Protein AF-A0A7J3CVN3-F1 (afdb_monomer_lite)

Secondary structure (DSSP, 8-state):
-EEEEEEGGG--TT-EEEETTEEEEEEEEEEEESSTTPPEEEEEEEEETTT--EEEEEEETTSEEEEEP------EEEEESSSEEEE-

Foldseek 3Di:
DFPDKDFLQVDAQQFWFQDPNFIWGWHDWDWDAPDPPGFIKIWTWTAGPPPRDIDTDIDGRRDITGGHDDDDDDWDFPDDDPDTDTHD

Structure (mmCIF, N/CA/C/O backbone):
data_AF-A0A7J3CVN3-F1
#
_entry.id   AF-A0A7J3CVN3-F1
#
loop_
_atom_site.group_PDB
_atom_site.id
_atom_site.type_symbol
_atom_site.label_atom_id
_atom_site.label_alt_id
_atom_site.label_comp_id
_atom_site.label_asym_id
_atom_site.label_entity_id
_atom_site.label_seq_id
_atom_site.pdbx_PDB_ins_code
_atom_site.Cartn_x
_atom_site.Cartn_y
_atom_site.Cartn_z
_atom_site.occupancy
_atom_site.B_iso_or_equiv
_atom_site.auth_seq_id
_atom_site.auth_comp_id
_atom_site.auth_asym_id
_atom_site.auth_atom_id
_atom_site.pdbx_PDB_model_num
ATOM 1 N N . MET A 1 1 ? -10.544 9.096 -2.655 1.00 55.44 1 MET A N 1
ATOM 2 C CA . MET A 1 1 ? -9.936 10.382 -3.062 1.00 55.44 1 MET A CA 1
ATOM 3 C C . MET A 1 1 ? -8.451 10.352 -2.698 1.00 55.44 1 MET A C 1
ATOM 5 O O . MET A 1 1 ? -8.154 10.057 -1.544 1.00 55.44 1 MET A O 1
ATOM 9 N N . PRO A 1 2 ? -7.527 10.534 -3.657 1.00 73.62 2 PRO A N 1
ATOM 10 C CA . PRO A 1 2 ? -6.088 10.509 -3.390 1.00 73.62 2 PRO A CA 1
ATOM 11 C C . PRO A 1 2 ? -5.622 11.804 -2.712 1.00 73.62 2 PRO A C 1
ATOM 13 O O . PRO A 1 2 ? -6.064 12.886 -3.084 1.00 73.62 2 PRO A O 1
ATOM 16 N N . LEU A 1 3 ? -4.712 11.694 -1.741 1.00 83.06 3 LEU A N 1
ATOM 17 C CA . LEU A 1 3 ? -4.073 12.840 -1.085 1.00 83.06 3 LEU A CA 1
ATOM 18 C C . LEU A 1 3 ? -3.035 13.496 -1.999 1.00 83.06 3 LEU A C 1
ATOM 20 O O . LEU A 1 3 ? -2.909 14.714 -2.048 1.00 83.06 3 LEU A O 1
ATOM 24 N N . LYS A 1 4 ? -2.260 12.663 -2.697 1.00 91.88 4 LYS A N 1
ATOM 25 C CA . LYS A 1 4 ? -1.212 13.087 -3.624 1.00 91.88 4 LYS A CA 1
ATOM 26 C C . LYS A 1 4 ? -0.947 12.010 -4.669 1.00 91.88 4 LYS A C 1
ATOM 28 O O . LYS A 1 4 ? -1.277 10.841 -4.461 1.00 91.88 4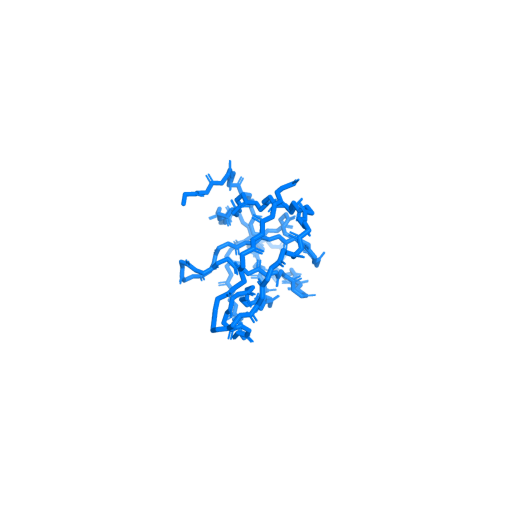 LYS A O 1
ATOM 33 N N . LEU A 1 5 ? -0.318 12.417 -5.764 1.00 95.25 5 LEU A N 1
ATOM 34 C CA . LEU A 1 5 ? 0.239 11.524 -6.773 1.00 95.25 5 LEU A CA 1
ATOM 35 C C . LEU A 1 5 ? 1.760 11.483 -6.606 1.00 95.25 5 LEU A C 1
ATOM 37 O O . LEU A 1 5 ? 2.373 12.528 -6.401 1.00 95.25 5 LEU A O 1
ATOM 41 N N . VAL A 1 6 ? 2.343 10.292 -6.681 1.00 96.06 6 VAL A N 1
ATOM 42 C CA . VAL A 1 6 ? 3.796 10.054 -6.621 1.00 96.06 6 VAL A CA 1
ATOM 43 C C . VAL A 1 6 ? 4.208 9.189 -7.799 1.00 96.06 6 VAL A C 1
ATOM 45 O O . VAL A 1 6 ? 3.384 8.436 -8.315 1.00 96.06 6 VAL A O 1
ATOM 48 N N . GLU A 1 7 ? 5.454 9.266 -8.242 1.00 97.00 7 GLU A N 1
ATOM 49 C CA . GLU A 1 7 ? 5.937 8.329 -9.259 1.00 97.00 7 GLU A CA 1
ATOM 50 C C . GLU A 1 7 ? 6.088 6.921 -8.666 1.00 97.00 7 GLU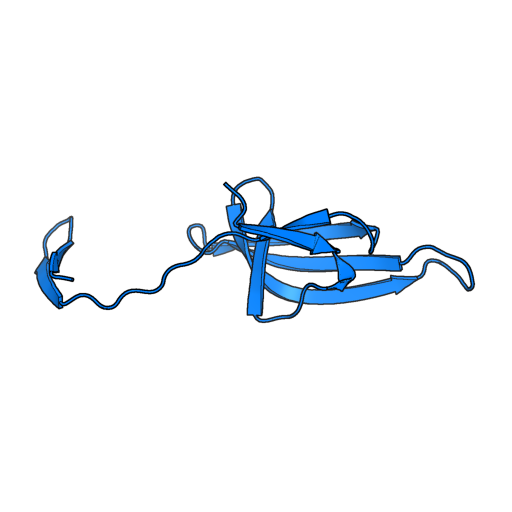 A C 1
ATOM 52 O O . GLU A 1 7 ? 6.385 6.748 -7.480 1.00 97.00 7 GLU A O 1
ATOM 57 N N . ALA A 1 8 ? 5.907 5.884 -9.483 1.00 96.44 8 ALA A N 1
ATOM 58 C CA . ALA A 1 8 ? 6.019 4.500 -9.033 1.00 96.44 8 ALA A CA 1
ATOM 59 C C . ALA A 1 8 ? 7.391 4.195 -8.399 1.00 96.44 8 ALA A C 1
ATOM 61 O O . ALA A 1 8 ? 7.466 3.406 -7.458 1.00 96.44 8 ALA A O 1
ATOM 62 N N . THR A 1 9 ? 8.465 4.849 -8.855 1.00 96.19 9 THR A N 1
ATOM 63 C CA . THR A 1 9 ? 9.815 4.729 -8.273 1.00 96.19 9 THR A CA 1
ATOM 64 C C . THR A 1 9 ? 10.019 5.464 -6.949 1.00 96.19 9 THR A C 1
ATOM 66 O O . THR A 1 9 ? 11.009 5.204 -6.267 1.00 96.19 9 THR A O 1
ATOM 69 N N . GLU A 1 10 ? 9.121 6.373 -6.568 1.00 96.38 10 GLU A N 1
ATOM 70 C CA . GLU A 1 10 ? 9.200 7.107 -5.297 1.00 96.38 10 GLU A CA 1
ATOM 71 C C . GLU A 1 10 ? 8.608 6.318 -4.123 1.00 96.38 10 GLU A C 1
ATOM 73 O O . GLU A 1 10 ? 8.848 6.654 -2.959 1.00 96.38 10 GLU A O 1
ATOM 78 N N . LEU A 1 11 ? 7.841 5.263 -4.410 1.00 96.81 11 LEU A N 1
ATOM 79 C CA . LEU A 1 11 ? 7.290 4.380 -3.391 1.00 96.81 11 LEU A CA 1
ATOM 80 C C . LEU A 1 11 ? 8.409 3.653 -2.637 1.00 96.81 11 LEU A C 1
ATOM 82 O O . LEU A 1 11 ? 9.450 3.293 -3.185 1.00 96.81 11 LEU A O 1
ATOM 86 N N . ARG A 1 12 ? 8.176 3.415 -1.345 1.00 96.88 12 ARG A N 1
ATOM 87 C CA . ARG A 1 12 ? 9.101 2.694 -0.458 1.00 96.88 12 ARG A CA 1
ATOM 88 C C . ARG A 1 12 ? 8.343 1.700 0.420 1.00 96.88 12 ARG A C 1
ATOM 90 O O . ARG A 1 12 ? 7.154 1.916 0.671 1.00 96.88 12 ARG A O 1
ATOM 97 N N . PRO A 1 13 ? 8.996 0.646 0.936 1.00 97.81 13 PRO A N 1
ATOM 98 C CA . PRO A 1 13 ? 8.403 -0.199 1.968 1.00 97.81 13 PRO A CA 1
ATOM 99 C C . PRO A 1 13 ? 7.850 0.647 3.126 1.00 97.81 13 PRO A C 1
ATOM 101 O O . PRO A 1 13 ? 8.499 1.586 3.582 1.00 97.81 13 PRO A O 1
ATOM 104 N N . GLY A 1 14 ? 6.626 0.353 3.560 1.00 96.44 14 GLY A N 1
ATOM 105 C CA . GLY A 1 14 ? 5.903 1.099 4.595 1.00 96.44 14 GLY A CA 1
ATOM 106 C C . GLY A 1 14 ? 5.112 2.316 4.099 1.00 96.44 14 GLY A C 1
ATOM 107 O O . GLY A 1 14 ? 4.257 2.811 4.832 1.00 96.44 14 GLY A O 1
ATOM 108 N N . SER A 1 15 ? 5.341 2.782 2.866 1.00 96.06 15 SER A N 1
ATOM 109 C CA . SER A 1 15 ? 4.494 3.805 2.238 1.00 96.06 15 SER A CA 1
ATOM 110 C C . SER A 1 15 ? 3.112 3.251 1.872 1.00 96.06 15 SER A C 1
ATOM 112 O O . SER A 1 15 ? 2.913 2.035 1.811 1.00 96.06 15 SER A O 1
ATOM 114 N N . TYR A 1 16 ? 2.155 4.146 1.626 1.00 97.06 16 TYR A N 1
ATOM 115 C CA . TYR A 1 16 ? 0.802 3.774 1.224 1.00 97.06 16 TYR A CA 1
ATOM 116 C C . TYR A 1 16 ? 0.537 4.116 -0.232 1.00 97.06 16 TYR A C 1
ATOM 118 O O . TYR A 1 16 ? 1.021 5.124 -0.746 1.00 97.06 16 TYR A O 1
ATOM 126 N N . VAL A 1 17 ? -0.275 3.288 -0.876 1.00 97.44 17 VAL A N 1
ATOM 127 C CA . VAL A 1 17 ? -0.640 3.440 -2.280 1.00 97.44 17 VAL A CA 1
ATOM 128 C C . VAL A 1 17 ? -2.024 2.850 -2.529 1.00 97.44 17 VAL A C 1
ATOM 130 O O . VAL A 1 17 ? -2.425 1.906 -1.853 1.00 97.44 17 VAL A O 1
ATOM 133 N N . ILE A 1 18 ? -2.772 3.416 -3.470 1.00 96.81 18 ILE A N 1
ATOM 134 C CA . ILE A 1 18 ? -4.049 2.874 -3.934 1.00 96.81 18 ILE A CA 1
ATOM 135 C C . ILE A 1 18 ? -3.772 1.953 -5.126 1.00 96.81 18 ILE A C 1
ATOM 137 O O . ILE A 1 18 ? -3.154 2.375 -6.104 1.00 96.81 18 ILE A O 1
ATOM 141 N N . ILE A 1 19 ? -4.223 0.701 -5.033 1.00 95.75 19 ILE A N 1
ATOM 142 C CA . ILE A 1 19 ? -4.154 -0.303 -6.103 1.00 95.75 19 ILE A CA 1
ATOM 143 C C . ILE A 1 19 ? -5.539 -0.938 -6.211 1.00 95.75 19 ILE A C 1
ATOM 145 O O . ILE A 1 19 ? -6.063 -1.412 -5.204 1.00 95.75 19 ILE A O 1
ATOM 149 N N . ASP A 1 20 ? -6.121 -0.929 -7.411 1.00 92.31 20 ASP A N 1
ATOM 150 C CA . ASP A 1 20 ? -7.480 -1.426 -7.678 1.00 92.31 20 ASP A CA 1
ATOM 151 C C . ASP A 1 20 ? -8.517 -0.838 -6.702 1.00 92.31 20 ASP A C 1
ATOM 153 O O . ASP A 1 20 ? -9.275 -1.564 -6.065 1.00 92.31 20 ASP A O 1
ATOM 157 N N . ASP A 1 21 ? -8.468 0.487 -6.512 1.00 92.12 21 ASP A N 1
ATOM 158 C CA . ASP A 1 21 ? -9.303 1.262 -5.576 1.00 92.12 21 ASP A CA 1
ATOM 159 C C . ASP A 1 21 ? -9.189 0.880 -4.088 1.00 92.12 21 ASP A C 1
ATOM 161 O O . ASP A 1 21 ? -9.910 1.409 -3.240 1.00 92.12 21 ASP A O 1
ATOM 165 N N . VAL A 1 22 ? -8.217 0.037 -3.730 1.00 95.12 22 VAL A N 1
ATOM 166 C CA . VAL A 1 22 ? -7.951 -0.368 -2.348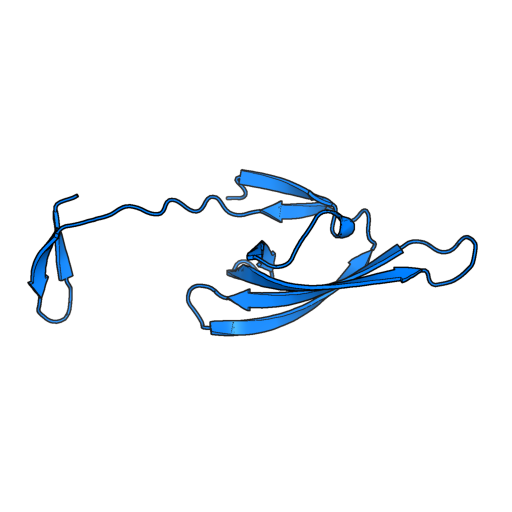 1.00 95.12 22 VAL A CA 1
ATOM 167 C C . VAL A 1 22 ? -6.685 0.301 -1.823 1.00 95.12 22 VAL A C 1
ATOM 169 O O . VAL A 1 22 ? -5.615 0.243 -2.433 1.00 95.12 22 VAL A O 1
ATOM 172 N N . ALA A 1 23 ? -6.791 0.922 -0.645 1.00 96.88 23 ALA A N 1
ATOM 173 C CA . ALA A 1 23 ? -5.639 1.451 0.076 1.00 96.88 23 ALA A CA 1
ATOM 174 C C . ALA A 1 23 ? -4.762 0.299 0.584 1.00 96.88 23 ALA A C 1
ATOM 176 O O . ALA A 1 23 ? -5.211 -0.554 1.353 1.00 96.88 23 ALA A O 1
ATOM 177 N N . CYS A 1 24 ? -3.502 0.298 0.166 1.00 98.00 24 CYS A N 1
ATOM 178 C CA . CYS A 1 24 ? -2.529 -0.739 0.466 1.00 98.00 24 CYS A CA 1
ATOM 179 C C . CYS A 1 24 ? -1.290 -0.152 1.152 1.00 98.00 24 CYS A C 1
ATOM 181 O O . CYS A 1 24 ? -0.912 0.996 0.911 1.00 98.00 24 CYS A O 1
ATOM 183 N N . VAL A 1 25 ? -0.623 -0.965 1.969 1.00 97.88 25 VAL A N 1
ATOM 184 C CA . VAL A 1 25 ? 0.729 -0.704 2.472 1.00 97.88 25 VAL A CA 1
ATOM 185 C C . VAL A 1 25 ? 1.745 -1.432 1.595 1.00 97.88 25 VAL A C 1
ATOM 187 O O . VAL A 1 25 ? 1.646 -2.642 1.388 1.00 97.88 25 VAL A O 1
ATOM 190 N N . VAL A 1 26 ? 2.734 -0.706 1.081 1.00 98.25 26 VAL A N 1
ATOM 191 C CA . VAL A 1 26 ? 3.826 -1.276 0.286 1.00 98.25 26 VAL A CA 1
ATOM 192 C C . VAL A 1 26 ? 4.711 -2.130 1.193 1.00 98.25 26 VAL A C 1
ATOM 194 O O . VAL A 1 26 ? 5.177 -1.668 2.235 1.00 98.25 26 VAL A O 1
ATOM 197 N N . LYS A 1 27 ? 4.954 -3.379 0.802 1.00 98.38 27 LYS A N 1
ATOM 198 C CA . LYS A 1 27 ? 5.853 -4.311 1.497 1.00 98.38 27 LYS A CA 1
ATOM 199 C C . LYS A 1 27 ? 7.228 -4.358 0.852 1.00 98.38 27 LYS A C 1
ATOM 201 O O . LYS A 1 27 ? 8.223 -4.325 1.569 1.00 98.38 27 LYS A O 1
ATOM 206 N N . SER A 1 28 ? 7.291 -4.364 -0.475 1.00 98.12 28 SER A N 1
ATOM 207 C CA . SER A 1 28 ? 8.551 -4.291 -1.212 1.00 98.12 28 SER A CA 1
ATOM 208 C C . SER A 1 28 ? 8.379 -3.573 -2.546 1.00 98.12 28 SER A C 1
ATOM 210 O O . SER A 1 28 ? 7.275 -3.454 -3.085 1.00 98.12 28 SER A O 1
ATOM 212 N N . ILE A 1 29 ? 9.496 -3.062 -3.056 1.00 97.88 29 ILE A N 1
ATOM 213 C CA . ILE A 1 29 ? 9.593 -2.471 -4.383 1.00 97.88 29 ILE A CA 1
ATOM 214 C C . ILE A 1 29 ? 10.919 -2.885 -5.017 1.00 97.88 29 ILE A C 1
ATOM 216 O O . ILE A 1 29 ? 11.979 -2.677 -4.429 1.00 97.88 29 ILE A O 1
ATOM 220 N N . ASP A 1 30 ? 10.846 -3.421 -6.230 1.00 97.56 30 ASP A N 1
ATOM 221 C CA . ASP A 1 30 ? 12.004 -3.742 -7.057 1.00 97.56 30 ASP A CA 1
ATOM 222 C C . ASP A 1 30 ? 12.009 -2.820 -8.275 1.00 97.56 30 ASP A C 1
ATOM 224 O O . ASP A 1 30 ? 11.080 -2.826 -9.089 1.00 97.56 30 ASP A O 1
ATOM 228 N N . ILE A 1 31 ? 13.061 -2.014 -8.412 1.00 96.25 31 ILE A N 1
ATOM 229 C CA . ILE A 1 31 ? 13.236 -1.111 -9.551 1.00 96.25 31 ILE A CA 1
ATOM 230 C C . ILE A 1 31 ? 14.255 -1.731 -10.502 1.00 96.25 31 ILE A C 1
ATOM 232 O O . ILE A 1 31 ? 15.398 -1.985 -10.133 1.00 96.25 31 ILE A O 1
ATOM 236 N N . SER A 1 32 ? 13.844 -1.948 -11.746 1.00 94.50 32 SER A N 1
ATOM 237 C CA . SER A 1 32 ? 14.687 -2.504 -12.808 1.00 94.50 32 SER A CA 1
ATOM 238 C C . SER A 1 32 ? 14.681 -1.599 -14.036 1.00 94.50 32 SER A C 1
ATOM 240 O O . SER A 1 32 ? 13.797 -0.758 -14.194 1.00 94.50 32 SER A O 1
ATOM 242 N N . LYS A 1 33 ? 15.662 -1.764 -14.926 1.00 92.88 33 LYS A N 1
ATOM 243 C CA . LYS A 1 33 ? 15.667 -1.161 -16.266 1.00 92.88 33 LYS A CA 1
ATOM 244 C C . LYS A 1 33 ? 15.738 -2.274 -17.302 1.00 92.88 33 LYS A C 1
ATOM 246 O O . LYS A 1 33 ? 16.480 -3.232 -17.119 1.00 92.88 33 LYS A O 1
ATOM 251 N N . THR A 1 34 ? 15.001 -2.137 -18.402 1.00 86.25 34 THR A N 1
ATOM 252 C CA . THR A 1 34 ? 14.987 -3.139 -19.485 1.00 86.25 34 THR A CA 1
ATOM 253 C C . THR A 1 34 ? 16.276 -3.166 -20.319 1.00 86.25 34 THR A C 1
ATOM 255 O O . THR A 1 34 ? 16.487 -4.103 -21.079 1.00 86.25 34 THR A O 1
ATOM 258 N N . GLY A 1 35 ? 17.145 -2.158 -20.178 1.00 89.06 35 GLY A N 1
ATOM 259 C CA . GLY A 1 35 ? 18.447 -2.068 -20.842 1.00 89.06 35 GLY A CA 1
ATOM 260 C C . GLY A 1 35 ? 19.188 -0.780 -20.468 1.00 89.06 35 GLY A C 1
ATOM 261 O O . GLY A 1 35 ? 18.691 0.009 -19.662 1.00 89.06 35 GLY A O 1
ATOM 262 N N . LYS A 1 36 ? 20.352 -0.525 -21.084 1.00 86.75 36 LYS A N 1
ATOM 263 C CA . LYS A 1 36 ? 21.199 0.658 -20.803 1.00 86.75 36 LYS A CA 1
ATOM 264 C C . LYS A 1 36 ? 20.445 1.991 -20.940 1.00 86.75 36 LYS A C 1
ATOM 266 O O . LYS A 1 36 ? 20.638 2.892 -20.130 1.00 86.75 36 LYS A O 1
ATOM 271 N N . HIS A 1 37 ? 19.557 2.078 -21.931 1.00 91.31 37 HIS A N 1
ATOM 272 C CA . HIS A 1 37 ? 18.692 3.236 -22.197 1.00 91.31 37 HIS A CA 1
ATOM 273 C C . HIS A 1 37 ? 17.203 2.934 -21.961 1.00 91.31 37 HIS A C 1
ATOM 275 O O . HIS A 1 37 ? 16.340 3.720 -22.336 1.00 91.31 37 HIS A O 1
ATOM 281 N N . GLY A 1 38 ? 16.889 1.778 -21.368 1.00 85.81 38 GLY A N 1
ATOM 282 C CA . GLY A 1 38 ? 15.515 1.352 -21.131 1.00 85.81 38 GLY A CA 1
ATOM 283 C C . GLY A 1 38 ? 14.846 2.154 -20.017 1.00 85.81 38 GLY A C 1
ATOM 284 O O . GLY A 1 38 ? 15.495 2.553 -19.044 1.00 85.81 38 GLY A O 1
ATOM 285 N N . ALA A 1 39 ? 13.533 2.350 -20.140 1.00 90.88 39 ALA A N 1
ATOM 286 C CA . ALA A 1 39 ? 12.726 2.924 -19.072 1.00 90.88 39 ALA A CA 1
ATOM 287 C C . ALA A 1 39 ? 12.795 2.051 -17.808 1.00 90.88 39 ALA A C 1
ATOM 289 O O . ALA A 1 39 ? 12.897 0.820 -17.880 1.00 90.88 39 ALA A O 1
ATOM 290 N N . SER A 1 40 ? 12.728 2.698 -16.645 1.00 94.81 40 SER A N 1
ATOM 291 C CA . SER A 1 40 ? 12.602 1.987 -15.379 1.00 94.81 40 SER A CA 1
ATOM 292 C C . SER A 1 40 ? 11.231 1.322 -15.274 1.00 94.81 40 SER A C 1
ATOM 294 O O . SER A 1 40 ? 10.221 1.847 -15.748 1.00 94.81 40 SER A O 1
ATOM 296 N N . LYS A 1 41 ? 11.194 0.160 -14.629 1.00 95.69 41 LYS A N 1
ATOM 297 C CA . LYS A 1 41 ? 9.980 -0.526 -14.196 1.00 95.69 41 LYS A CA 1
ATOM 298 C C . LYS A 1 41 ? 10.053 -0.718 -12.690 1.00 95.69 41 LYS A C 1
ATOM 300 O O . LYS A 1 41 ? 11.081 -1.168 -12.185 1.00 95.69 41 LYS A O 1
ATOM 305 N N . ALA A 1 42 ? 8.971 -0.390 -12.002 1.00 97.56 42 ALA A N 1
ATOM 306 C CA . ALA A 1 42 ? 8.789 -0.638 -10.584 1.00 97.56 42 ALA A CA 1
ATOM 307 C C . ALA A 1 42 ? 7.842 -1.831 -10.420 1.00 97.56 42 ALA A C 1
ATOM 309 O O . ALA A 1 42 ? 6.674 -1.766 -10.813 1.00 97.56 42 ALA A O 1
ATOM 310 N N . ARG A 1 43 ? 8.352 -2.929 -9.864 1.00 97.88 43 ARG A N 1
ATOM 311 C CA . ARG A 1 43 ? 7.536 -4.038 -9.373 1.00 97.88 43 ARG A CA 1
ATOM 312 C C . ARG A 1 43 ? 7.233 -3.767 -7.908 1.00 97.88 43 ARG A C 1
ATOM 314 O O . ARG A 1 43 ? 8.150 -3.709 -7.100 1.00 97.88 43 ARG A O 1
ATOM 321 N N . ILE A 1 44 ? 5.964 -3.584 -7.581 1.00 98.31 44 ILE A N 1
ATOM 322 C CA . ILE A 1 44 ? 5.510 -3.194 -6.248 1.00 98.31 44 ILE A CA 1
ATOM 323 C C . ILE A 1 44 ? 4.687 -4.342 -5.681 1.00 98.31 44 ILE A C 1
ATOM 325 O O . ILE A 1 44 ? 3.737 -4.809 -6.313 1.00 98.31 44 ILE A O 1
ATOM 329 N N . GLU A 1 45 ? 5.045 -4.776 -4.482 1.00 98.44 45 GLU A N 1
ATOM 330 C CA . GLU A 1 45 ? 4.245 -5.686 -3.676 1.00 98.44 45 GLU A CA 1
ATOM 331 C C . GLU A 1 45 ? 3.623 -4.903 -2.524 1.00 98.44 45 GLU A C 1
ATOM 333 O O . GLU A 1 45 ? 4.327 -4.254 -1.748 1.00 98.44 45 GLU A O 1
ATOM 338 N N . ALA A 1 46 ? 2.302 -4.967 -2.402 1.00 98.38 46 ALA A N 1
ATOM 339 C CA . ALA A 1 46 ? 1.558 -4.275 -1.364 1.00 98.38 46 ALA A CA 1
ATOM 340 C C . ALA A 1 46 ? 0.452 -5.166 -0.788 1.00 98.38 46 ALA A C 1
ATOM 342 O O . ALA A 1 46 ? 0.016 -6.126 -1.421 1.00 98.38 46 ALA A O 1
ATOM 343 N N . ILE A 1 47 ? 0.000 -4.848 0.422 1.00 98.38 47 ILE A N 1
ATOM 344 C CA . ILE A 1 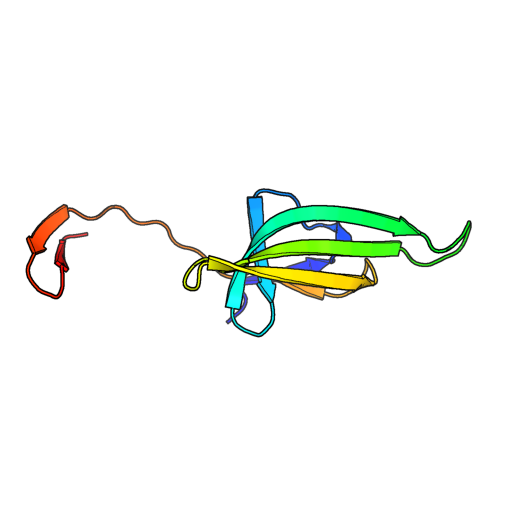47 ? -1.089 -5.557 1.106 1.00 98.38 47 ILE A CA 1
ATOM 345 C C . ILE A 1 47 ? -2.198 -4.558 1.421 1.00 98.38 47 ILE A C 1
ATOM 347 O O . ILE A 1 47 ? -1.910 -3.472 1.932 1.00 98.38 47 ILE A O 1
ATOM 351 N N . GLY A 1 48 ? -3.444 -4.903 1.098 1.00 97.75 48 GLY A N 1
ATOM 352 C CA . GLY A 1 48 ? -4.602 -4.065 1.400 1.00 97.75 48 GLY A CA 1
ATOM 353 C C . GLY A 1 48 ? -4.807 -3.901 2.905 1.00 97.75 48 GLY A C 1
ATOM 354 O O . GLY A 1 48 ? -4.709 -4.856 3.664 1.00 97.75 48 GLY A O 1
ATOM 355 N N . ILE A 1 49 ? -5.081 -2.674 3.349 1.00 95.94 49 ILE A N 1
ATOM 356 C CA . ILE A 1 49 ? -5.176 -2.345 4.783 1.00 95.94 49 ILE A CA 1
ATOM 357 C C . ILE A 1 49 ? -6.452 -2.922 5.412 1.00 95.94 49 ILE A C 1
ATOM 359 O O . ILE A 1 49 ? -6.473 -3.200 6.606 1.00 95.94 49 ILE A O 1
ATOM 363 N N . ILE A 1 50 ? -7.511 -3.079 4.612 1.00 93.31 50 ILE A N 1
ATOM 364 C CA . ILE A 1 50 ? -8.823 -3.559 5.071 1.00 93.31 50 ILE A CA 1
ATOM 365 C C . ILE A 1 50 ? -9.016 -5.042 4.750 1.00 93.31 50 ILE A C 1
ATOM 367 O O . ILE A 1 50 ? -9.515 -5.785 5.585 1.00 93.31 50 ILE A O 1
ATOM 371 N N . ASP A 1 51 ? -8.651 -5.471 3.540 1.00 95.12 51 ASP A N 1
ATOM 372 C CA . ASP A 1 51 ? -8.934 -6.827 3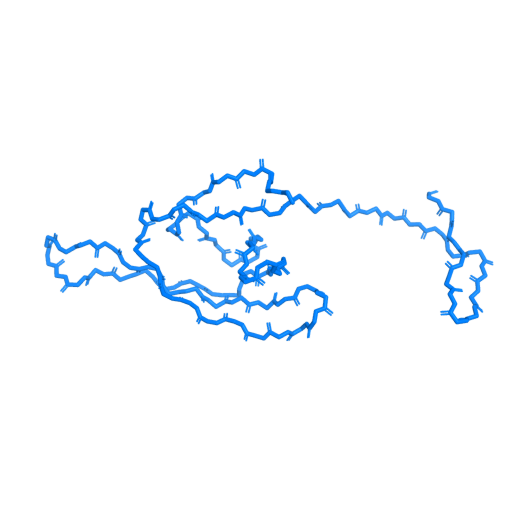.058 1.00 95.12 51 ASP A CA 1
ATOM 373 C C . ASP A 1 51 ? -7.775 -7.817 3.237 1.00 95.12 51 ASP A C 1
ATOM 375 O O . ASP A 1 51 ? -7.945 -8.993 2.925 1.00 95.12 51 ASP A O 1
ATOM 379 N N . ASP A 1 52 ? -6.611 -7.344 3.693 1.00 95.81 52 ASP A N 1
ATOM 380 C CA . ASP A 1 52 ? -5.363 -8.104 3.861 1.00 95.81 52 ASP A CA 1
ATOM 381 C C . ASP A 1 52 ? -4.898 -8.854 2.593 1.00 95.81 52 ASP A C 1
ATOM 383 O O . ASP A 1 52 ? -4.040 -9.738 2.623 1.00 95.81 52 ASP A O 1
ATOM 387 N N . LYS A 1 53 ? -5.434 -8.491 1.418 1.00 97.62 53 LYS A N 1
ATOM 388 C CA . LYS A 1 53 ? -5.079 -9.152 0.160 1.00 97.62 53 LYS A CA 1
ATOM 389 C C . LYS A 1 53 ? -3.771 -8.593 -0.377 1.00 97.62 53 LYS A C 1
ATOM 391 O O . LYS A 1 53 ? -3.618 -7.382 -0.577 1.00 97.62 53 LYS A O 1
ATOM 396 N N . LYS A 1 54 ? -2.845 -9.500 -0.685 1.00 97.94 54 LYS A N 1
ATOM 397 C CA . LYS A 1 54 ? -1.594 -9.191 -1.381 1.00 97.94 54 LYS A CA 1
ATOM 398 C C . LYS A 1 54 ? -1.866 -8.850 -2.848 1.00 97.94 54 LYS A C 1
ATOM 400 O O . LYS A 1 54 ? -2.496 -9.619 -3.570 1.00 97.94 54 LYS A O 1
ATOM 405 N N . ARG A 1 55 ? -1.335 -7.712 -3.292 1.00 97.75 55 ARG A N 1
ATOM 406 C CA . ARG A 1 55 ? -1.384 -7.210 -4.668 1.00 97.75 55 ARG A CA 1
ATOM 407 C C . ARG A 1 55 ? 0.035 -6.990 -5.161 1.00 97.75 55 ARG A C 1
ATOM 409 O O . ARG A 1 55 ? 0.852 -6.369 -4.481 1.00 97.75 55 ARG A O 1
ATOM 416 N N . VAL A 1 56 ? 0.328 -7.516 -6.342 1.00 97.88 56 VAL A N 1
ATOM 417 C CA . VAL A 1 56 ? 1.634 -7.381 -6.984 1.00 97.88 56 VAL A CA 1
ATOM 418 C C . VAL A 1 56 ? 1.411 -6.771 -8.354 1.00 97.88 56 VAL A C 1
ATOM 420 O O . VAL A 1 56 ? 0.757 -7.376 -9.198 1.00 97.88 56 VAL A O 1
ATOM 423 N N . ILE A 1 57 ? 1.965 -5.583 -8.570 1.00 97.44 57 ILE A N 1
ATOM 424 C CA . ILE A 1 57 ? 1.827 -4.848 -9.828 1.00 97.44 57 ILE A CA 1
ATOM 425 C C . ILE A 1 57 ? 3.198 -4.483 -10.384 1.00 97.44 57 ILE A C 1
ATOM 427 O O . ILE A 1 57 ? 4.171 -4.340 -9.645 1.00 97.44 57 ILE A O 1
ATOM 431 N N . VAL A 1 58 ? 3.271 -4.307 -11.699 1.00 96.88 58 VAL A N 1
ATOM 432 C CA . VAL A 1 58 ? 4.450 -3.767 -12.376 1.00 96.88 58 VAL A CA 1
ATOM 433 C C . VAL A 1 58 ? 4.012 -2.558 -13.179 1.00 96.88 58 VAL A C 1
ATOM 435 O O . VAL A 1 58 ? 3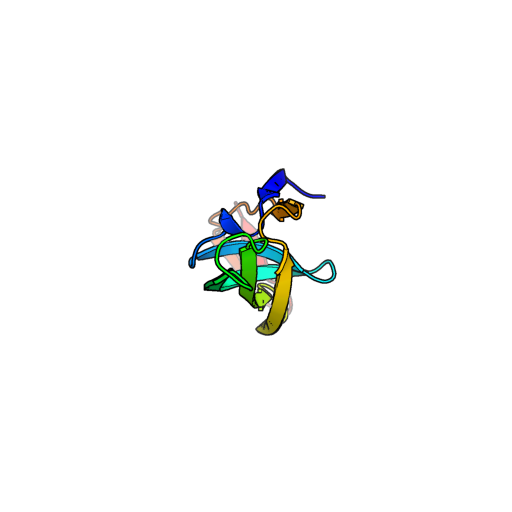.142 -2.679 -14.039 1.00 96.88 58 VAL A O 1
ATOM 438 N N . LYS A 1 59 ? 4.626 -1.407 -12.911 1.00 96.19 59 LYS A N 1
ATOM 439 C CA . LYS A 1 59 ? 4.347 -0.146 -13.604 1.00 96.19 59 LYS A CA 1
ATOM 440 C C . LYS A 1 59 ? 5.642 0.471 -14.148 1.00 96.19 59 LYS A C 1
ATOM 442 O O . LYS A 1 59 ? 6.712 0.235 -13.576 1.00 96.19 59 LYS A O 1
ATOM 447 N N . PRO A 1 60 ? 5.602 1.233 -15.254 1.00 96.62 60 PRO A N 1
ATOM 448 C CA . PRO A 1 60 ? 6.688 2.133 -15.628 1.00 96.62 60 PRO A CA 1
ATOM 449 C C . PRO A 1 60 ? 7.048 3.048 -14.455 1.00 96.62 60 PRO A C 1
ATOM 451 O O . PRO A 1 60 ? 6.172 3.491 -13.719 1.00 96.62 60 PRO A O 1
ATOM 454 N N . GLY A 1 61 ? 8.334 3.337 -14.271 1.00 94.81 61 GLY A N 1
ATOM 455 C CA . GLY A 1 61 ? 8.797 4.044 -13.077 1.00 94.81 61 GLY A CA 1
ATOM 456 C C . GLY A 1 61 ? 8.222 5.453 -12.916 1.00 94.81 61 GLY A C 1
ATOM 457 O O . GLY A 1 61 ? 7.930 5.853 -11.799 1.00 94.81 61 GLY A O 1
ATOM 458 N N . HIS A 1 62 ? 7.989 6.142 -14.035 1.00 95.00 62 HIS A N 1
ATOM 459 C CA . HIS A 1 62 ? 7.403 7.484 -14.096 1.00 95.00 62 HIS A CA 1
ATOM 460 C C . HIS A 1 62 ? 5.865 7.485 -14.046 1.00 95.00 62 HIS A C 1
ATOM 462 O O . HIS A 1 62 ? 5.244 8.546 -14.108 1.00 95.00 62 HIS A O 1
ATOM 468 N N . GLU A 1 63 ? 5.218 6.314 -13.993 1.00 96.62 63 GLU A N 1
ATOM 469 C CA . GLU A 1 63 ? 3.762 6.259 -13.875 1.00 96.62 63 GLU A CA 1
ATOM 470 C C . GLU A 1 63 ? 3.335 6.815 -12.513 1.00 96.62 63 GLU A C 1
ATOM 472 O O . GLU A 1 63 ? 3.920 6.487 -11.478 1.00 96.62 63 GLU A O 1
ATOM 477 N N . ARG A 1 64 ? 2.311 7.674 -12.518 1.00 96.12 64 ARG A N 1
ATOM 478 C CA . ARG A 1 64 ? 1.799 8.308 -11.304 1.00 96.12 64 ARG A CA 1
ATOM 479 C C . ARG A 1 64 ? 0.864 7.367 -10.557 1.00 96.12 64 ARG A C 1
ATOM 481 O O . ARG A 1 64 ? -0.179 6.970 -11.066 1.00 96.12 64 ARG A O 1
ATOM 488 N N . MET A 1 65 ? 1.225 7.086 -9.317 1.00 96.31 65 MET A N 1
ATOM 489 C CA . MET A 1 65 ? 0.500 6.269 -8.359 1.00 96.31 65 MET A CA 1
ATOM 490 C C . MET A 1 65 ? -0.214 7.163 -7.341 1.00 96.31 65 MET A C 1
ATOM 492 O O . MET A 1 65 ? 0.342 8.144 -6.843 1.00 96.31 65 MET A O 1
ATOM 496 N N . ALA A 1 66 ? -1.449 6.811 -7.003 1.00 96.88 66 ALA A N 1
ATOM 497 C CA . ALA A 1 66 ? -2.247 7.529 -6.021 1.00 96.88 66 ALA A CA 1
ATOM 498 C C . ALA A 1 66 ? -1.892 7.116 -4.586 1.00 96.88 66 ALA A C 1
ATOM 500 O O . ALA A 1 66 ? -1.869 5.932 -4.263 1.00 96.88 66 ALA A O 1
ATOM 501 N N . VAL A 1 67 ? -1.671 8.090 -3.704 1.00 96.25 67 VAL A N 1
ATOM 502 C CA . VAL A 1 67 ? -1.429 7.868 -2.269 1.00 96.25 67 VAL A CA 1
ATOM 503 C C . VAL A 1 67 ? -2.702 8.207 -1.487 1.00 96.25 67 VAL A C 1
ATOM 505 O O . VAL A 1 67 ? -3.234 9.307 -1.665 1.00 96.25 67 VAL A O 1
ATOM 508 N N . PRO A 1 68 ? -3.211 7.313 -0.620 1.00 95.56 68 PRO A N 1
ATOM 509 C CA . PRO A 1 68 ? -4.380 7.605 0.204 1.00 95.56 68 PRO A CA 1
ATOM 510 C C . PRO A 1 68 ? -4.022 8.542 1.369 1.00 95.56 68 PRO A C 1
ATOM 512 O O . PRO A 1 68 ? -2.897 8.526 1.871 1.00 95.56 68 PRO A O 1
ATOM 515 N N . LEU A 1 69 ? -4.992 9.330 1.840 1.00 93.38 69 LEU A N 1
ATOM 516 C CA . LEU A 1 69 ? -4.899 9.989 3.145 1.00 93.38 69 LEU A CA 1
ATOM 517 C C . LEU A 1 69 ? -5.224 8.960 4.232 1.00 93.38 69 LEU A C 1
ATOM 519 O O . LEU A 1 69 ? -6.293 8.356 4.197 1.00 93.38 69 LEU A O 1
ATOM 523 N N . ILE A 1 70 ? -4.317 8.767 5.191 1.00 91.19 70 ILE A N 1
ATOM 524 C CA . ILE A 1 70 ? -4.532 7.872 6.333 1.00 91.19 70 ILE A CA 1
ATOM 525 C C . ILE A 1 70 ? -4.372 8.669 7.619 1.00 91.19 70 ILE A C 1
ATOM 527 O O . ILE A 1 70 ? -3.261 9.048 7.989 1.00 91.19 70 ILE A O 1
ATOM 531 N N . GLU A 1 71 ? -5.484 8.874 8.319 1.00 91.94 71 GLU A N 1
ATOM 532 C CA . GLU A 1 71 ? -5.496 9.451 9.658 1.00 91.94 71 GLU A CA 1
ATOM 533 C C . GLU A 1 71 ? -5.539 8.330 10.697 1.00 91.94 71 GLU A C 1
ATOM 535 O O . GLU A 1 71 ? -6.466 7.521 10.721 1.00 91.94 71 GLU A O 1
ATOM 540 N N . LYS A 1 72 ? -4.532 8.276 11.572 1.00 90.62 72 LYS A N 1
ATOM 541 C CA . LYS A 1 72 ? -4.522 7.366 12.722 1.00 90.62 72 LYS A CA 1
ATOM 542 C C . LYS A 1 72 ? -4.902 8.164 13.961 1.00 90.62 72 LYS A C 1
ATOM 544 O O . LYS A 1 72 ? -4.121 9.004 14.401 1.00 90.62 72 LYS A O 1
ATOM 549 N N . LYS A 1 73 ? -6.088 7.903 14.506 1.00 93.56 73 LYS A N 1
ATOM 550 C CA . LYS A 1 73 ? -6.590 8.532 15.735 1.00 93.56 73 LYS A CA 1
ATOM 551 C C . LYS A 1 73 ? -6.614 7.502 16.861 1.00 93.56 73 LYS A C 1
ATOM 553 O O . LYS A 1 73 ? -6.754 6.305 16.609 1.00 93.56 73 LYS A O 1
ATOM 558 N N . ARG A 1 74 ? -6.404 7.966 18.091 1.00 94.38 74 ARG A N 1
ATOM 559 C CA . ARG A 1 74 ? -6.652 7.167 19.297 1.00 94.38 74 ARG A CA 1
ATOM 560 C C . ARG A 1 74 ? -8.105 7.392 19.701 1.00 94.38 74 ARG A C 1
ATOM 562 O O . ARG A 1 74 ? -8.651 8.428 19.361 1.00 94.38 74 ARG A O 1
ATOM 569 N N . ALA A 1 75 ? -8.704 6.405 20.351 1.00 95.19 75 ALA A N 1
ATOM 570 C CA . ALA A 1 75 ? -10.059 6.501 20.870 1.00 95.19 75 ALA A CA 1
ATOM 571 C C . ALA A 1 75 ? -10.197 5.572 22.083 1.00 95.19 75 ALA A C 1
ATOM 573 O O . ALA A 1 75 ? -9.568 4.507 22.127 1.00 95.19 75 ALA A O 1
ATOM 574 N N . GLN A 1 76 ? -11.010 5.965 23.060 1.00 96.25 76 GLN A N 1
ATOM 575 C CA . GLN A 1 76 ? -11.380 5.137 24.202 1.00 96.25 76 GLN A CA 1
ATOM 576 C C . GLN A 1 76 ? -12.630 4.315 23.873 1.00 96.25 76 GLN A C 1
ATOM 578 O O . GLN A 1 76 ? -13.635 4.848 23.406 1.00 96.25 76 GLN A O 1
ATOM 583 N N . VAL A 1 77 ? -12.594 3.012 24.164 1.00 95.94 77 VAL A N 1
ATOM 584 C CA . VAL A 1 77 ? -13.773 2.143 24.048 1.00 95.94 77 VAL A CA 1
ATOM 585 C C . VAL A 1 77 ? -14.670 2.356 25.266 1.00 95.94 77 VAL A C 1
ATOM 587 O O . VAL A 1 77 ? -14.240 2.133 26.397 1.00 95.94 77 VAL A O 1
ATOM 590 N N . LEU A 1 78 ? -15.912 2.782 25.036 1.00 96.31 78 LEU A N 1
ATOM 591 C CA . LEU A 1 78 ? -16.910 2.986 26.092 1.00 96.31 78 LEU A CA 1
ATOM 592 C C . LEU A 1 78 ? -17.733 1.722 26.345 1.00 96.31 78 LEU A C 1
ATOM 594 O O . LEU A 1 78 ? -18.045 1.382 27.481 1.00 96.31 78 LEU A O 1
ATOM 598 N N . SER A 1 79 ? -18.110 1.034 25.270 1.00 95.94 79 SER A N 1
ATOM 599 C CA . SER A 1 79 ? -18.828 -0.240 25.315 1.00 95.94 79 SER A CA 1
ATOM 600 C C . SER A 1 79 ? -18.602 -1.017 24.021 1.00 95.94 79 SER A C 1
ATOM 602 O O . SER A 1 79 ? -18.310 -0.435 22.972 1.00 95.94 79 SER A O 1
ATOM 604 N N . PHE A 1 80 ? -18.733 -2.339 24.098 1.00 94.50 80 PHE A N 1
ATOM 605 C CA . PHE A 1 80 ? -18.523 -3.238 22.970 1.00 94.50 80 PHE A CA 1
ATOM 606 C C . PHE A 1 80 ? -19.608 -4.315 22.937 1.00 94.50 80 PHE A C 1
ATOM 608 O O . PHE A 1 80 ? -19.765 -5.052 23.906 1.00 94.50 80 PHE A O 1
ATOM 615 N N . ASN A 1 81 ? -20.320 -4.392 21.811 1.00 91.25 81 ASN A N 1
ATOM 616 C CA . ASN A 1 81 ? -21.162 -5.524 21.408 1.00 91.25 81 ASN A CA 1
ATOM 617 C C . ASN A 1 81 ? -20.720 -5.934 19.983 1.00 91.25 81 ASN A C 1
ATOM 619 O O . ASN A 1 81 ? -19.529 -6.064 19.731 1.00 91.25 81 ASN A O 1
ATOM 623 N N . GLU A 1 82 ? -21.631 -6.049 19.010 1.00 94.00 82 GLU A N 1
ATOM 624 C CA . GLU A 1 82 ? -21.280 -6.232 17.585 1.00 94.00 82 GLU A CA 1
ATOM 625 C C . GLU A 1 82 ? -20.571 -5.010 16.970 1.00 94.00 82 GLU A C 1
ATOM 627 O O . GLU A 1 82 ? -19.850 -5.120 15.979 1.00 94.00 82 GLU A O 1
ATOM 632 N N . LYS A 1 83 ? -20.781 -3.827 17.559 1.00 93.44 83 LYS A N 1
ATOM 633 C CA . LYS A 1 83 ? -20.109 -2.570 17.216 1.00 93.44 83 LYS A CA 1
ATOM 634 C C . LYS A 1 83 ? -19.457 -1.994 18.469 1.00 93.44 83 LYS A C 1
ATOM 636 O O . LYS A 1 83 ? -20.000 -2.119 19.569 1.00 93.44 83 LYS A O 1
ATOM 641 N N . ALA A 1 84 ? -18.307 -1.350 18.295 1.00 93.25 84 ALA A N 1
ATOM 642 C CA . ALA A 1 84 ? -17.645 -0.606 19.359 1.00 93.25 84 ALA A CA 1
ATOM 643 C C . ALA A 1 84 ? -18.195 0.825 19.409 1.00 93.25 84 ALA A C 1
ATOM 645 O O . ALA A 1 84 ? -18.142 1.538 18.406 1.00 93.25 84 ALA A O 1
ATOM 646 N N . ASN A 1 85 ? -18.683 1.252 20.574 1.00 95.00 85 ASN A N 1
ATOM 647 C CA . ASN A 1 85 ? -18.919 2.667 20.843 1.00 95.00 85 ASN A CA 1
ATOM 648 C C . ASN A 1 85 ? -17.615 3.273 21.360 1.00 95.00 85 ASN A C 1
ATOM 650 O O . ASN A 1 85 ? -17.064 2.802 22.362 1.00 95.00 85 ASN A O 1
ATOM 654 N N . ILE A 1 86 ? -17.129 4.302 20.672 1.00 95.62 86 ILE A N 1
ATOM 655 C CA . ILE A 1 86 ? -15.839 4.929 20.951 1.00 95.62 86 ILE A CA 1
ATOM 656 C C . ILE A 1 86 ? -16.003 6.425 21.230 1.00 95.62 86 ILE A C 1
ATOM 658 O O . ILE A 1 86 ? -16.870 7.071 20.643 1.00 95.62 86 ILE A O 1
ATOM 662 N N . MET A 1 87 ? -15.167 6.946 22.123 1.00 92.94 87 MET A N 1
ATOM 663 C CA . MET A 1 87 ? -14.946 8.375 22.362 1.00 92.94 87 MET A CA 1
ATOM 664 C C . MET A 1 87 ? -13.564 8.731 21.810 1.00 92.94 87 MET A C 1
ATOM 666 O O . MET A 1 87 ? -12.630 7.952 22.009 1.00 92.94 87 MET A O 1
ATOM 670 N N . ASP A 1 88 ? -13.454 9.832 21.075 1.00 84.25 88 ASP A N 1
ATOM 671 C CA . ASP A 1 88 ? -12.204 10.312 20.475 1.00 84.25 88 ASP A CA 1
ATOM 672 C C . ASP A 1 88 ? -11.174 10.817 21.500 1.00 84.25 88 ASP A C 1
ATOM 674 O O . ASP A 1 88 ? -11.560 11.204 22.627 1.00 84.25 88 ASP A O 1
#

pLDDT: mean 94.33, std 5.73, range [55.44, 98.44]

Sequence (88 aa):
MPLKLVEATELRPGSYVIIDDVACVVKSIDISKTGKHGASKARIEAIGIIDDKKRVIVKPGHERMAVPLIEKKRAQVLSFNEKANIMD

Radius of gyration: 16.92 Å; chains: 1; bounding box: 42×22×48 Å